Protein AF-A0A942JAD2-F1 (afdb_monomer_lite)

Sequence (99 aa):
MSEYYYDEERAIAYKVSPPEVSVVPGGERLLVYANVKATNFKKEKVRRAFSEEYPLEQYNQESAKEAFLEKILPRVLVGAVKISREEYQQIKERVEAAL

Foldseek 3Di:
DWWWWAQPVQGKIKTKAQWDWDQDPVRQKIKIKIWMWIDHLPDDTDIDMDIDIDGPVVDDPVRVSVVCCVPVVCVVQVRIDTDDPVVSVVSVCVSVVVD

Secondary structure (DSSP, 8-state):
--EEEEETTTTEEEEEPPPEEEEPTTSSEEEEEEEEEEEETTEEEEEEEEEEEEETTT--HHHHHHHHHHHTHHHHSTTPEEE-HHHHHHHHHHHHTT-

pLDDT: mean 85.27, std 9.96, range [52.44, 95.19]

Structure (mmCIF, N/CA/C/O backbone):
data_AF-A0A942JAD2-F1
#
_entry.id   AF-A0A942JAD2-F1
#
loop_
_atom_site.group_PDB
_atom_site.id
_atom_site.type_symbol
_atom_site.label_atom_id
_atom_site.label_alt_id
_atom_site.label_comp_id
_atom_site.label_asym_id
_atom_site.label_entity_id
_atom_site.label_seq_id
_atom_site.pdbx_PDB_ins_code
_atom_site.Cartn_x
_atom_site.Cartn_y
_atom_site.Cartn_z
_atom_site.occupancy
_atom_site.B_iso_or_equiv
_atom_site.auth_seq_id
_atom_site.auth_comp_id
_atom_site.auth_asym_id
_atom_site.auth_atom_id
_atom_site.pdbx_PDB_model_num
ATOM 1 N N . MET A 1 1 ? 6.990 8.662 3.982 1.00 79.12 1 MET A N 1
ATOM 2 C CA . MET A 1 1 ? 6.311 8.109 5.183 1.00 79.12 1 MET A CA 1
ATOM 3 C C . MET A 1 1 ? 5.143 7.244 4.720 1.00 79.12 1 MET A C 1
ATOM 5 O O . MET A 1 1 ? 4.736 7.414 3.582 1.00 79.12 1 MET A O 1
ATOM 9 N N . SER A 1 2 ? 4.644 6.308 5.537 1.00 86.56 2 SER A N 1
ATOM 10 C CA . SER A 1 2 ? 3.437 5.539 5.182 1.00 86.56 2 SER A CA 1
ATOM 11 C C . SER A 1 2 ? 2.197 6.429 5.134 1.00 86.56 2 SER A C 1
ATOM 13 O O . SER A 1 2 ? 2.085 7.359 5.932 1.00 86.56 2 SER A O 1
ATOM 15 N N . GLU A 1 3 ? 1.260 6.075 4.264 1.00 90.75 3 GLU A N 1
ATOM 16 C CA . GLU A 1 3 ? -0.066 6.682 4.172 1.00 90.75 3 GLU A CA 1
ATOM 17 C C . GLU A 1 3 ? -1.122 5.772 4.814 1.00 90.75 3 GLU A C 1
ATOM 19 O O . GLU A 1 3 ? -0.928 4.556 4.932 1.00 90.75 3 GLU A O 1
ATOM 24 N N . TYR A 1 4 ? -2.222 6.367 5.271 1.00 91.50 4 TYR A N 1
ATOM 25 C CA . TYR A 1 4 ? -3.274 5.677 6.014 1.00 91.50 4 TYR A CA 1
ATOM 26 C C . TYR A 1 4 ? -4.633 5.986 5.401 1.00 91.50 4 TYR A C 1
ATOM 28 O O . TYR A 1 4 ? -4.900 7.126 5.018 1.00 91.50 4 TYR A O 1
ATOM 36 N N . TYR A 1 5 ? -5.478 4.963 5.311 1.00 91.75 5 TYR A N 1
ATOM 37 C CA . TYR A 1 5 ? -6.803 5.073 4.710 1.00 91.75 5 TYR A CA 1
ATOM 38 C C . TYR A 1 5 ? -7.825 4.257 5.487 1.00 91.75 5 TYR A C 1
ATOM 40 O O . TYR A 1 5 ? -7.474 3.259 6.119 1.00 91.75 5 TYR A O 1
ATOM 48 N N . TYR A 1 6 ? -9.086 4.658 5.406 1.00 89.94 6 TYR A N 1
ATOM 49 C CA . TYR A 1 6 ? -10.195 3.973 6.048 1.00 89.94 6 TYR A CA 1
ATOM 50 C C . TYR A 1 6 ? -11.392 3.852 5.105 1.00 89.94 6 TYR A C 1
ATOM 52 O O . TYR A 1 6 ? -11.845 4.837 4.538 1.00 89.94 6 TYR A O 1
ATOM 60 N N . ASP A 1 7 ? -11.869 2.625 4.924 1.00 89.00 7 ASP A N 1
ATOM 61 C CA . ASP A 1 7 ? -13.093 2.277 4.203 1.00 89.00 7 ASP A CA 1
ATOM 62 C C . ASP A 1 7 ? -14.185 2.009 5.243 1.00 89.00 7 ASP A C 1
ATOM 64 O O . ASP A 1 7 ? -14.130 1.007 5.967 1.00 89.00 7 ASP A O 1
ATOM 68 N N . GLU A 1 8 ? -15.130 2.944 5.357 1.00 82.94 8 GLU A N 1
ATOM 69 C CA . GLU A 1 8 ? -16.212 2.881 6.341 1.00 82.94 8 GLU A CA 1
ATOM 70 C C . GLU A 1 8 ? -17.228 1.786 6.001 1.00 82.94 8 GLU A C 1
ATOM 72 O O . GLU A 1 8 ? -17.647 1.047 6.892 1.00 82.94 8 GLU A O 1
ATOM 77 N N . GLU A 1 9 ? -17.564 1.617 4.718 1.00 83.56 9 GLU A N 1
ATOM 78 C CA . GLU A 1 9 ? -18.566 0.644 4.266 1.00 83.56 9 GLU A CA 1
ATOM 79 C C . GLU A 1 9 ? -18.151 -0.790 4.602 1.00 83.56 9 GLU A C 1
ATOM 81 O O . GLU A 1 9 ? -18.962 -1.612 5.034 1.00 83.56 9 GLU A O 1
ATOM 86 N N . ARG A 1 10 ? -16.865 -1.103 4.413 1.00 79.31 10 ARG A N 1
ATOM 87 C CA . ARG A 1 10 ? -16.318 -2.437 4.690 1.00 79.31 10 ARG A CA 1
ATOM 88 C C . ARG A 1 10 ? -15.745 -2.573 6.091 1.00 79.31 10 ARG A C 1
ATOM 90 O O . ARG A 1 10 ? -15.340 -3.683 6.454 1.00 79.31 10 ARG A O 1
ATOM 97 N N . ALA A 1 11 ? -15.681 -1.469 6.837 1.00 82.69 11 ALA A N 1
ATOM 98 C CA . ALA A 1 11 ? -14.925 -1.337 8.070 1.00 82.69 11 ALA A CA 1
ATOM 99 C C . ALA A 1 11 ? -13.517 -1.939 7.887 1.00 82.69 11 ALA A C 1
ATOM 101 O O . ALA A 1 11 ? -13.204 -3.020 8.397 1.00 82.69 11 ALA A O 1
ATOM 102 N N . ILE A 1 12 ? -12.674 -1.288 7.075 1.00 85.00 12 ILE A N 1
ATOM 103 C CA . ILE A 1 12 ? -11.281 -1.704 6.839 1.00 85.00 12 ILE A CA 1
ATOM 104 C C . ILE A 1 12 ? -10.345 -0.505 6.940 1.00 85.00 12 ILE A C 1
ATOM 106 O O . ILE A 1 12 ? -10.477 0.465 6.201 1.00 85.00 12 ILE A O 1
ATOM 110 N N . ALA A 1 13 ? -9.342 -0.602 7.813 1.00 88.06 13 ALA A N 1
ATOM 111 C CA . ALA A 1 13 ? -8.245 0.358 7.882 1.00 88.06 13 ALA A CA 1
ATOM 112 C C . ALA A 1 13 ? -7.020 -0.162 7.116 1.00 88.06 13 ALA A C 1
ATOM 114 O O . ALA A 1 13 ? -6.575 -1.297 7.323 1.00 88.06 13 ALA A O 1
ATOM 115 N N . TYR A 1 14 ? -6.439 0.685 6.270 1.00 88.25 14 TYR A N 1
ATOM 116 C CA . TYR A 1 14 ? -5.259 0.394 5.463 1.00 88.25 14 TYR A CA 1
ATOM 117 C C . TYR A 1 14 ? -4.068 1.236 5.923 1.00 88.25 14 TYR A C 1
ATOM 119 O O . TYR A 1 14 ? -4.178 2.442 6.133 1.00 88.25 14 TYR A O 1
ATOM 127 N N . LYS A 1 15 ? -2.900 0.601 6.017 1.00 91.38 15 LYS A N 1
ATOM 128 C CA . LYS A 1 15 ? -1.593 1.256 6.105 1.00 91.38 15 LYS A CA 1
ATOM 129 C C . LYS A 1 15 ? -0.796 0.908 4.855 1.00 91.38 15 LYS A C 1
ATOM 131 O O . LYS A 1 15 ? -0.458 -0.260 4.655 1.00 91.38 15 LYS A O 1
ATOM 136 N N . VAL A 1 16 ? -0.473 1.915 4.057 1.00 90.69 16 VAL A N 1
ATOM 137 C CA . VAL A 1 16 ? 0.241 1.792 2.784 1.00 90.69 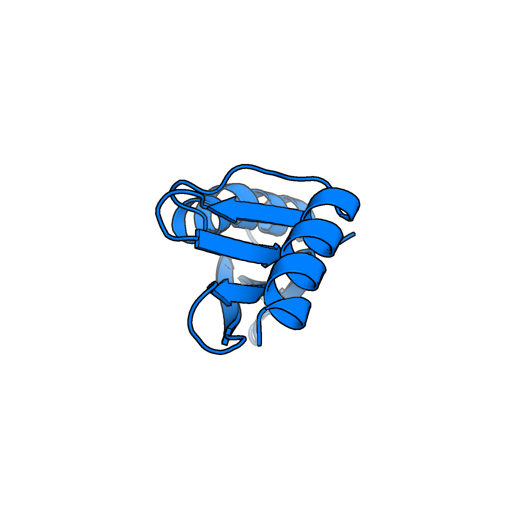16 VAL A CA 1
ATOM 138 C C . VAL A 1 16 ? 1.672 2.279 2.981 1.00 90.69 16 VAL A C 1
ATOM 140 O O . VAL A 1 16 ? 1.914 3.405 3.414 1.00 90.69 16 VAL A O 1
ATOM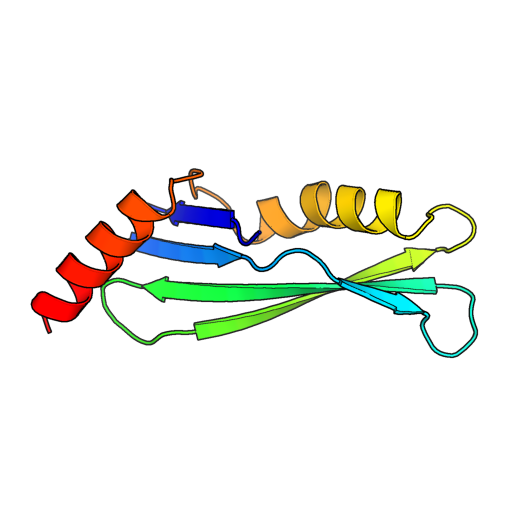 143 N N . SER A 1 17 ? 2.647 1.413 2.730 1.00 91.75 17 SER A N 1
ATOM 144 C CA . SER A 1 17 ? 4.057 1.798 2.712 1.00 91.75 17 SER A CA 1
ATOM 145 C C . SER A 1 17 ? 4.383 2.619 1.463 1.00 91.75 17 SER A C 1
ATOM 147 O O . SER A 1 17 ? 3.748 2.409 0.431 1.00 91.75 17 SER A O 1
ATOM 149 N N . PRO A 1 18 ? 5.383 3.519 1.532 1.00 90.94 18 PRO A N 1
ATOM 150 C CA . PRO A 1 18 ? 5.851 4.218 0.341 1.00 90.94 18 PRO A CA 1
ATOM 151 C C . PRO A 1 18 ? 6.289 3.209 -0.737 1.00 90.94 18 PRO A C 1
ATOM 153 O O . PRO A 1 18 ? 6.851 2.169 -0.379 1.00 90.94 18 PRO A O 1
ATOM 156 N N . PRO A 1 19 ? 6.035 3.495 -2.025 1.00 92.56 19 PRO A N 1
ATOM 157 C CA . PRO A 1 19 ? 6.419 2.612 -3.114 1.00 92.56 19 PRO A CA 1
ATOM 158 C C . PRO A 1 19 ? 7.941 2.559 -3.269 1.00 92.56 19 PRO A C 1
ATOM 160 O O . PRO A 1 19 ? 8.648 3.571 -3.207 1.00 92.56 19 PRO A O 1
ATOM 163 N N . GLU A 1 20 ? 8.435 1.353 -3.498 1.00 94.00 20 GLU A N 1
ATOM 164 C CA . GLU A 1 20 ? 9.832 1.025 -3.745 1.00 94.00 20 GLU A CA 1
ATOM 165 C C . GLU A 1 20 ? 10.009 0.630 -5.210 1.00 94.00 20 GLU A C 1
ATOM 167 O O . GLU A 1 20 ? 9.059 0.189 -5.856 1.00 94.00 20 GLU A O 1
ATOM 172 N N . VAL A 1 21 ? 11.216 0.820 -5.744 1.00 94.38 21 VAL A N 1
ATOM 173 C CA . VAL A 1 21 ? 11.528 0.538 -7.149 1.00 94.38 21 VAL A CA 1
ATOM 174 C C . VAL A 1 21 ? 12.771 -0.323 -7.225 1.00 94.38 21 VAL A C 1
ATOM 176 O O . VAL A 1 21 ? 13.771 -0.028 -6.572 1.00 94.38 21 VAL A O 1
ATOM 179 N N . SER A 1 22 ? 12.721 -1.351 -8.059 1.00 93.25 22 SER A N 1
ATOM 180 C CA . SER A 1 22 ? 13.869 -2.165 -8.434 1.00 93.25 22 SER A CA 1
ATOM 181 C C . SER A 1 22 ? 13.952 -2.297 -9.951 1.00 93.25 22 SER A C 1
ATOM 183 O O . SER A 1 22 ? 12.953 -2.225 -10.661 1.00 93.25 22 SER A O 1
ATOM 185 N N . VAL A 1 23 ? 15.167 -2.459 -10.470 1.00 91.25 23 VAL A N 1
ATOM 186 C CA . VAL A 1 23 ? 15.375 -2.741 -11.894 1.00 91.25 23 VAL A CA 1
ATOM 187 C C . VAL A 1 23 ? 15.157 -4.233 -12.120 1.00 91.25 23 VAL A C 1
ATOM 189 O O . VAL A 1 23 ? 15.718 -5.061 -11.398 1.00 91.25 23 VAL A O 1
ATOM 192 N N . VAL A 1 24 ? 14.339 -4.579 -13.110 1.00 90.94 24 VAL A N 1
ATOM 193 C CA . VAL A 1 24 ? 14.085 -5.975 -13.485 1.00 90.94 24 VAL A CA 1
ATOM 194 C C . VAL A 1 24 ? 15.334 -6.550 -14.168 1.00 90.94 24 VAL A C 1
ATOM 196 O O . VAL A 1 24 ? 15.979 -5.836 -14.944 1.00 90.94 24 VAL A O 1
ATOM 199 N N . PRO A 1 25 ? 15.703 -7.824 -13.921 1.00 83.06 25 PRO A N 1
ATOM 200 C CA . PRO A 1 25 ? 16.797 -8.473 -14.639 1.00 83.06 25 PRO A CA 1
ATOM 201 C C . PRO A 1 25 ? 16.615 -8.346 -16.158 1.00 83.06 25 PRO A C 1
ATOM 203 O O . PRO A 1 25 ? 15.563 -8.692 -16.685 1.00 83.06 25 PRO A O 1
ATOM 206 N N . GLY A 1 26 ? 17.626 -7.819 -16.849 1.00 82.88 26 GLY A N 1
ATOM 207 C CA . GLY A 1 26 ? 17.534 -7.423 -18.261 1.00 82.88 26 GLY A CA 1
ATOM 208 C C . GLY A 1 26 ? 17.586 -5.908 -18.473 1.00 82.88 26 GLY A C 1
ATOM 209 O O . GLY A 1 26 ? 17.975 -5.468 -19.543 1.00 82.88 26 GLY A O 1
ATOM 210 N N . GLY A 1 27 ? 17.305 -5.104 -17.441 1.00 79.56 27 GLY A N 1
ATOM 211 C CA . GLY A 1 27 ? 17.601 -3.667 -17.448 1.00 79.56 27 GLY A CA 1
ATOM 212 C C . GLY A 1 27 ? 16.689 -2.812 -18.327 1.00 79.56 27 GLY A C 1
ATOM 213 O O . GLY A 1 27 ? 17.018 -1.657 -18.564 1.00 79.56 27 GLY A O 1
ATOM 214 N N . GLU A 1 28 ? 15.559 -3.350 -18.791 1.00 89.19 28 GLU A N 1
ATOM 215 C CA . GLU A 1 28 ? 14.608 -2.644 -19.670 1.00 89.19 28 GLU A CA 1
ATOM 216 C C . GLU A 1 28 ? 13.347 -2.159 -18.931 1.00 89.19 28 GLU A C 1
ATOM 218 O O . GLU A 1 28 ? 12.553 -1.382 -19.466 1.00 89.19 28 GLU A O 1
ATOM 223 N N . ARG A 1 29 ? 13.140 -2.606 -17.684 1.00 92.88 29 ARG A N 1
ATOM 224 C CA . ARG A 1 29 ? 11.937 -2.309 -16.894 1.00 92.88 29 ARG A CA 1
ATOM 225 C C . ARG A 1 29 ? 12.247 -1.986 -15.439 1.00 92.88 29 ARG A C 1
ATOM 227 O O . ARG A 1 29 ? 13.210 -2.488 -14.855 1.00 92.88 29 ARG A O 1
ATOM 234 N N . LEU A 1 30 ? 11.372 -1.179 -14.853 1.00 93.38 30 LEU A N 1
ATOM 235 C CA . LEU A 1 30 ? 11.300 -0.880 -13.430 1.00 93.38 30 LEU A CA 1
ATOM 236 C C . LEU A 1 30 ? 10.142 -1.654 -12.808 1.00 93.38 30 LEU A C 1
ATOM 238 O O . LEU A 1 30 ? 8.998 -1.474 -13.212 1.00 93.38 30 LEU A O 1
ATOM 242 N N . LEU A 1 31 ? 10.424 -2.468 -11.799 1.00 94.31 31 LEU A N 1
ATOM 243 C CA . LEU A 1 31 ? 9.411 -3.049 -10.933 1.00 94.31 31 LEU A CA 1
ATOM 244 C C . LEU A 1 31 ? 9.145 -2.075 -9.791 1.00 94.31 31 LEU A C 1
ATOM 246 O O . LEU A 1 31 ? 10.037 -1.792 -8.992 1.00 94.31 31 LEU A O 1
ATOM 250 N N . VAL A 1 32 ? 7.916 -1.581 -9.696 1.00 95.19 32 VAL A N 1
ATOM 251 C CA . VAL A 1 32 ? 7.472 -0.752 -8.575 1.00 95.19 32 VAL A CA 1
ATOM 252 C C . VAL A 1 32 ? 6.594 -1.601 -7.682 1.00 95.19 32 VAL A C 1
ATOM 254 O O . VAL A 1 32 ? 5.691 -2.270 -8.178 1.00 95.19 32 VAL A O 1
ATOM 257 N N . TYR A 1 33 ? 6.837 -1.588 -6.375 1.00 92.94 33 TYR A N 1
ATOM 258 C CA . TYR A 1 33 ? 6.018 -2.332 -5.427 1.00 92.94 33 TYR A CA 1
ATOM 259 C C . TYR A 1 33 ? 5.747 -1.554 -4.143 1.00 92.94 33 TYR A C 1
ATOM 261 O O . TYR A 1 33 ? 6.550 -0.741 -3.693 1.00 92.94 33 TYR A O 1
ATOM 269 N N . ALA A 1 34 ? 4.607 -1.832 -3.515 1.00 91.94 34 ALA A N 1
ATOM 270 C CA . ALA A 1 34 ? 4.245 -1.276 -2.219 1.00 91.94 34 ALA A CA 1
ATOM 271 C C . ALA A 1 34 ? 3.640 -2.351 -1.315 1.00 91.94 34 ALA A C 1
ATOM 273 O O . ALA A 1 34 ? 2.873 -3.215 -1.746 1.00 91.94 34 ALA A O 1
ATOM 274 N N . ASN A 1 35 ? 3.971 -2.273 -0.027 1.00 91.00 35 ASN A N 1
ATOM 275 C CA . ASN A 1 35 ? 3.365 -3.105 1.004 1.00 91.00 35 ASN A CA 1
ATOM 276 C C . ASN A 1 35 ? 2.109 -2.422 1.548 1.00 91.00 35 ASN A C 1
ATOM 278 O O . ASN A 1 35 ? 2.155 -1.256 1.935 1.00 91.00 35 ASN A O 1
ATOM 282 N N . VAL A 1 36 ? 1.022 -3.173 1.679 1.00 88.38 36 VAL A N 1
ATOM 283 C CA . VAL A 1 36 ? -0.209 -2.712 2.321 1.00 88.38 36 VAL A CA 1
ATOM 284 C C . VAL A 1 36 ? -0.578 -3.663 3.443 1.00 88.38 36 VAL A C 1
ATOM 286 O O . VAL A 1 36 ? -0.586 -4.885 3.285 1.00 88.38 36 VAL A O 1
ATOM 289 N N . LYS A 1 37 ? -0.900 -3.089 4.597 1.00 87.44 37 LYS A N 1
ATOM 290 C CA . LYS A 1 37 ? -1.508 -3.799 5.715 1.00 87.44 37 LYS A CA 1
ATOM 291 C C . LYS A 1 37 ? -2.964 -3.372 5.817 1.00 87.44 37 LYS A C 1
ATOM 293 O O . LYS A 1 37 ? -3.225 -2.202 6.069 1.00 87.44 37 LYS A O 1
ATOM 298 N N . ALA A 1 38 ? -3.878 -4.316 5.641 1.00 83.31 38 ALA A N 1
ATOM 299 C CA . ALA A 1 38 ? -5.308 -4.118 5.828 1.00 83.31 38 ALA A CA 1
ATOM 300 C C . ALA A 1 38 ? -5.748 -4.776 7.141 1.00 83.31 38 ALA A C 1
ATOM 302 O O . ALA A 1 38 ? -5.327 -5.890 7.460 1.00 83.31 38 ALA A O 1
ATOM 303 N N . THR A 1 39 ? -6.578 -4.082 7.912 1.00 76.56 39 THR A N 1
ATOM 304 C CA . THR A 1 39 ? -7.174 -4.596 9.151 1.00 76.56 39 THR A CA 1
ATOM 305 C C . THR A 1 39 ? -8.686 -4.430 9.047 1.00 76.56 39 THR A C 1
ATOM 307 O O . THR A 1 39 ? -9.157 -3.299 8.963 1.00 76.56 39 THR A O 1
ATOM 310 N N . ASN A 1 40 ? -9.434 -5.540 9.007 1.00 70.75 40 ASN A N 1
ATOM 311 C CA . ASN A 1 40 ? -10.899 -5.535 9.045 1.00 70.75 40 ASN A CA 1
ATOM 312 C C . ASN A 1 40 ? -11.377 -5.692 10.496 1.00 70.75 40 ASN A C 1
ATOM 314 O O . ASN A 1 40 ? -10.784 -6.435 11.279 1.00 70.75 40 ASN A O 1
ATOM 318 N N . PHE A 1 41 ? -12.468 -5.017 10.841 1.00 63.03 41 PHE A N 1
ATOM 319 C CA . PHE A 1 41 ? -13.018 -4.906 12.190 1.00 63.03 41 PHE A CA 1
ATOM 320 C C . PHE A 1 41 ? -13.624 -6.224 12.715 1.00 63.03 41 PHE A C 1
ATOM 322 O O . PHE A 1 41 ? -14.019 -6.286 13.876 1.00 63.03 41 PHE A O 1
ATOM 329 N N . LYS A 1 42 ? -13.683 -7.295 11.902 1.00 53.41 42 LYS A N 1
ATOM 330 C CA . LYS A 1 42 ? -14.155 -8.627 12.328 1.00 53.41 42 LYS A CA 1
ATOM 331 C C . LYS A 1 42 ? -13.174 -9.795 12.166 1.00 53.41 42 LYS A C 1
ATOM 333 O O . LYS A 1 42 ? -13.507 -10.861 12.674 1.00 53.41 42 LYS A O 1
ATOM 338 N N . LYS A 1 43 ? -12.020 -9.670 11.489 1.00 53.28 43 LYS A N 1
ATOM 339 C CA . LYS A 1 43 ? -11.026 -10.767 11.351 1.00 53.28 43 LYS A CA 1
ATOM 340 C C . LYS A 1 43 ? -9.730 -10.320 10.659 1.00 53.28 43 LYS A C 1
ATOM 342 O O . LYS A 1 43 ? -9.781 -9.628 9.651 1.00 53.28 43 LYS A O 1
ATOM 347 N N . GLU A 1 44 ? -8.619 -10.811 11.214 1.00 60.03 44 GLU A N 1
ATOM 348 C CA . GLU A 1 44 ? -7.246 -10.965 10.696 1.00 60.03 44 GLU A CA 1
ATOM 349 C C . GLU A 1 44 ? -6.551 -9.781 9.982 1.00 60.03 44 GLU A C 1
ATOM 351 O O . GLU A 1 44 ? -7.061 -9.129 9.074 1.00 60.03 44 GLU A O 1
ATOM 356 N N . LYS A 1 45 ? -5.297 -9.526 10.380 1.00 71.00 45 LYS A N 1
ATOM 357 C CA . LYS A 1 45 ? -4.417 -8.538 9.741 1.00 71.00 45 LYS A CA 1
ATOM 358 C C . LYS A 1 45 ? -3.845 -9.139 8.456 1.00 71.00 45 LYS A C 1
ATOM 360 O O . LYS A 1 45 ? -2.904 -9.925 8.515 1.00 71.00 45 LYS A O 1
ATOM 365 N N . VAL A 1 46 ? -4.357 -8.720 7.302 1.00 76.94 46 VAL A N 1
ATOM 366 C CA . VAL A 1 46 ? -3.865 -9.180 5.997 1.00 76.94 46 VAL A CA 1
ATOM 367 C C . VAL A 1 46 ? -2.747 -8.256 5.513 1.00 76.94 46 VAL A C 1
ATOM 369 O O . VAL A 1 46 ? -2.920 -7.038 5.421 1.00 76.94 46 VAL A O 1
ATOM 372 N N . ARG A 1 47 ? -1.588 -8.832 5.175 1.00 83.75 47 ARG A N 1
ATOM 373 C CA . ARG A 1 47 ? -0.492 -8.130 4.491 1.00 83.75 47 ARG A CA 1
ATOM 374 C C . ARG A 1 47 ? -0.490 -8.524 3.020 1.00 83.75 47 ARG A C 1
ATOM 376 O O . ARG A 1 47 ? -0.483 -9.708 2.703 1.00 83.75 47 ARG A O 1
ATOM 383 N N . ARG A 1 48 ? -0.476 -7.534 2.132 1.00 85.00 48 ARG A N 1
ATOM 384 C CA . ARG A 1 48 ? -0.342 -7.726 0.684 1.00 85.00 48 ARG A CA 1
ATOM 385 C C . ARG A 1 48 ? 0.810 -6.881 0.158 1.00 85.00 48 ARG A C 1
ATOM 387 O O . ARG A 1 48 ? 1.106 -5.824 0.714 1.00 85.00 48 ARG A O 1
ATOM 394 N N . ALA A 1 49 ? 1.449 -7.357 -0.899 1.00 88.44 49 ALA A N 1
ATOM 395 C CA . ALA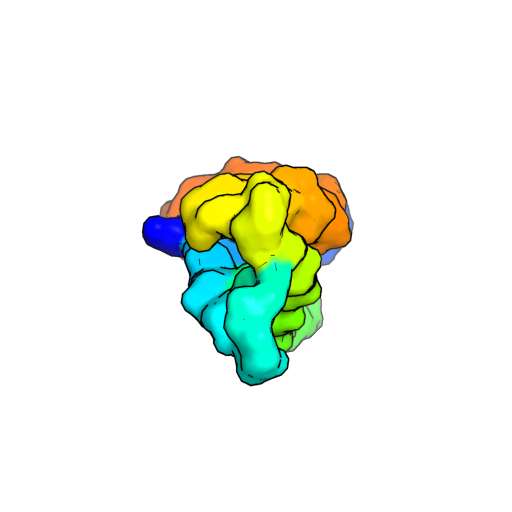 A 1 49 ? 2.350 -6.566 -1.719 1.00 88.44 49 ALA A CA 1
ATOM 396 C C . ALA A 1 49 ? 1.699 -6.422 -3.093 1.00 88.44 49 ALA A C 1
ATOM 398 O O . ALA A 1 49 ? 1.210 -7.408 -3.644 1.00 88.44 49 ALA A O 1
ATOM 399 N N . PHE A 1 50 ? 1.657 -5.202 -3.610 1.00 89.00 50 PHE A N 1
ATOM 400 C CA . PHE A 1 50 ? 1.191 -4.930 -4.963 1.00 89.00 50 PHE A CA 1
ATOM 401 C C . PHE A 1 50 ? 2.374 -4.446 -5.774 1.00 89.00 50 PHE A C 1
ATOM 403 O O . PHE A 1 50 ? 3.174 -3.669 -5.254 1.00 89.00 50 PHE A O 1
ATOM 410 N N . SER A 1 51 ? 2.478 -4.911 -7.011 1.00 90.75 51 SER A N 1
ATOM 411 C CA . SER A 1 51 ? 3.587 -4.593 -7.895 1.00 90.75 51 SER A CA 1
ATOM 412 C C . SER A 1 51 ? 3.109 -4.385 -9.322 1.00 90.75 51 SER A C 1
ATOM 414 O O . SER A 1 51 ? 2.177 -5.060 -9.750 1.00 90.75 51 SER A O 1
ATOM 416 N N . 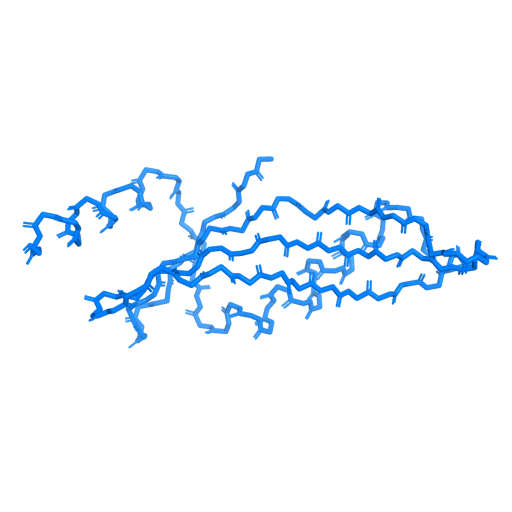GLU A 1 52 ? 3.770 -3.491 -10.043 1.00 94.06 52 GLU A N 1
ATOM 417 C CA . GLU A 1 52 ? 3.537 -3.223 -11.462 1.00 94.06 52 GLU A CA 1
ATOM 418 C C . GLU A 1 52 ? 4.884 -2.912 -12.127 1.00 94.06 52 GLU A C 1
ATOM 420 O O . GLU A 1 52 ? 5.790 -2.366 -11.488 1.00 94.06 52 GLU A O 1
ATOM 425 N N . GLU A 1 53 ? 5.026 -3.277 -13.399 1.00 93.50 53 GLU A N 1
ATOM 426 C CA . GLU A 1 53 ? 6.234 -3.016 -14.179 1.00 93.50 53 GLU A CA 1
ATOM 427 C C . GLU A 1 53 ? 6.047 -1.811 -15.104 1.00 93.50 53 GLU A C 1
ATOM 429 O O . GLU A 1 53 ? 5.011 -1.649 -15.747 1.00 93.50 53 GLU A O 1
ATOM 434 N N . TYR A 1 54 ? 7.088 -0.989 -15.217 1.00 93.12 54 TYR A N 1
ATOM 435 C CA . TYR A 1 54 ? 7.109 0.207 -16.052 1.00 93.12 54 TYR A CA 1
ATOM 436 C C . TYR A 1 54 ? 8.288 0.153 -17.030 1.00 93.12 54 TYR A C 1
ATOM 438 O O . TYR A 1 54 ? 9.403 -0.171 -16.610 1.00 93.12 54 TYR A O 1
ATOM 446 N N . PRO A 1 55 ? 8.087 0.477 -18.321 1.00 93.06 55 PRO A N 1
ATOM 447 C CA . PRO A 1 55 ? 9.179 0.550 -19.291 1.00 93.06 55 PRO A CA 1
ATOM 448 C C . PRO A 1 55 ? 10.174 1.664 -18.939 1.00 93.06 55 PRO A C 1
ATOM 450 O O . PRO A 1 55 ? 9.760 2.808 -18.740 1.00 93.06 55 PRO A O 1
ATOM 453 N N . LEU A 1 56 ? 11.477 1.361 -18.924 1.00 90.06 56 LEU A N 1
ATOM 454 C CA . LEU A 1 56 ? 12.524 2.350 -18.614 1.00 90.06 56 LEU A CA 1
ATOM 455 C C . LEU A 1 56 ? 12.624 3.477 -19.648 1.00 90.06 56 LEU A C 1
ATOM 457 O O . LEU A 1 56 ? 13.001 4.593 -19.307 1.00 90.06 56 LEU A O 1
ATOM 461 N N . GLU A 1 57 ? 12.254 3.205 -20.899 1.00 91.50 57 GLU A N 1
ATOM 462 C CA . GLU A 1 57 ? 12.235 4.211 -21.969 1.00 91.50 57 GLU A CA 1
ATOM 463 C C . GLU A 1 57 ? 11.189 5.311 -21.734 1.00 91.50 57 GLU A C 1
ATOM 465 O O . GLU A 1 57 ? 11.320 6.414 -22.259 1.00 91.50 57 GLU A O 1
ATOM 470 N N . GLN A 1 58 ? 10.144 5.014 -20.955 1.00 91.25 58 GLN A N 1
ATOM 471 C CA . GLN A 1 58 ? 9.027 5.927 -20.693 1.00 91.25 58 GLN A CA 1
ATOM 472 C C . GLN A 1 58 ? 9.044 6.490 -19.270 1.00 91.25 58 GLN A C 1
ATOM 474 O O . GLN A 1 58 ? 8.466 7.548 -19.028 1.00 91.25 58 GLN A O 1
ATOM 479 N N . TYR A 1 59 ? 9.684 5.789 -18.332 1.00 91.12 59 TYR A N 1
ATOM 480 C CA . TYR A 1 59 ? 9.639 6.112 -16.913 1.00 91.12 59 TYR A CA 1
ATOM 481 C C . TYR A 1 59 ? 11.029 6.094 -16.281 1.00 91.12 59 TYR A C 1
ATOM 483 O O . TYR A 1 59 ? 11.792 5.138 -16.407 1.00 91.12 59 TYR A O 1
ATOM 491 N N . ASN A 1 60 ? 11.309 7.130 -15.496 1.00 91.81 60 ASN A N 1
ATOM 492 C CA . ASN A 1 60 ? 12.360 7.098 -14.483 1.00 91.81 60 ASN A CA 1
ATOM 493 C C . ASN A 1 60 ? 11.800 6.561 -13.147 1.00 91.81 60 ASN A C 1
ATOM 495 O O . ASN A 1 60 ? 10.596 6.346 -13.004 1.00 91.81 60 ASN A O 1
ATOM 499 N N . GLN A 1 61 ? 12.658 6.356 -12.142 1.00 90.88 61 GLN A N 1
ATOM 500 C CA . GLN A 1 61 ? 12.226 5.782 -10.859 1.00 90.88 61 GLN A CA 1
ATOM 501 C C . GLN A 1 61 ? 11.146 6.604 -10.140 1.00 90.88 61 GLN A C 1
ATOM 503 O O . GLN A 1 61 ? 10.288 6.022 -9.483 1.00 90.88 61 GLN A O 1
ATOM 508 N N . GLU A 1 62 ? 11.184 7.934 -10.227 1.00 92.94 62 GLU A N 1
ATOM 509 C CA . GLU A 1 62 ? 10.218 8.802 -9.542 1.00 92.94 62 GLU A CA 1
ATOM 510 C C . GLU A 1 62 ? 8.865 8.794 -10.253 1.00 92.94 62 GLU A C 1
ATOM 512 O O . GLU A 1 62 ? 7.857 8.442 -9.644 1.00 92.94 62 GLU A O 1
ATOM 517 N N . SER A 1 63 ? 8.856 9.041 -11.562 1.00 94.00 63 SER A N 1
ATOM 518 C CA . SER A 1 63 ? 7.643 8.980 -12.390 1.00 94.00 63 SER A CA 1
ATOM 519 C C . SER A 1 63 ? 6.981 7.595 -12.380 1.00 94.00 63 SER A C 1
ATOM 521 O O . SER A 1 63 ? 5.756 7.499 -12.420 1.00 94.00 63 SER A O 1
ATOM 523 N N . ALA A 1 64 ? 7.754 6.507 -12.263 1.00 93.69 64 ALA A N 1
ATOM 524 C CA . ALA A 1 64 ? 7.208 5.159 -12.096 1.00 93.69 64 ALA A CA 1
ATOM 525 C C . ALA A 1 64 ? 6.472 4.999 -10.753 1.00 93.69 64 ALA A C 1
ATOM 527 O O . ALA A 1 64 ? 5.399 4.397 -10.703 1.00 93.69 64 ALA A O 1
ATOM 528 N N . LYS A 1 65 ? 7.009 5.567 -9.661 1.00 93.75 65 LYS A N 1
ATOM 529 C CA . LYS A 1 65 ? 6.336 5.582 -8.349 1.00 93.75 65 LYS A CA 1
ATOM 530 C C . LYS A 1 65 ? 5.048 6.392 -8.391 1.00 93.75 65 LYS A C 1
ATOM 532 O O . LYS A 1 65 ? 4.045 5.937 -7.849 1.00 93.75 65 LYS A O 1
ATOM 537 N N . GLU A 1 66 ? 5.062 7.558 -9.028 1.00 93.25 66 GLU A N 1
ATOM 538 C CA . GLU A 1 66 ? 3.865 8.394 -9.181 1.00 93.25 66 GLU A CA 1
ATOM 539 C C . GLU A 1 66 ? 2.788 7.658 -9.980 1.00 93.25 66 GLU A C 1
ATOM 541 O O . GLU A 1 66 ? 1.681 7.457 -9.483 1.00 93.25 66 GLU A O 1
ATOM 546 N N . ALA A 1 67 ? 3.144 7.115 -11.146 1.00 93.62 67 ALA A N 1
ATOM 547 C CA . ALA A 1 67 ? 2.218 6.344 -11.968 1.00 93.62 67 ALA A CA 1
ATOM 548 C C . ALA A 1 67 ? 1.689 5.087 -11.252 1.00 93.62 67 ALA A C 1
ATOM 550 O O . ALA A 1 67 ? 0.563 4.651 -11.506 1.00 93.62 67 ALA A O 1
ATOM 551 N N . PHE A 1 68 ? 2.476 4.486 -10.357 1.00 92.75 68 PHE A N 1
ATOM 552 C CA . PHE A 1 68 ? 2.032 3.391 -9.495 1.00 92.75 68 PHE A CA 1
ATOM 553 C C . PHE A 1 68 ? 0.990 3.850 -8.480 1.00 92.75 68 PHE A C 1
ATOM 555 O O . PHE A 1 68 ? -0.050 3.204 -8.329 1.00 92.75 68 PHE A O 1
ATOM 562 N N . LEU A 1 69 ? 1.226 4.981 -7.817 1.00 90.50 69 LEU A N 1
ATOM 563 C CA . LEU A 1 69 ? 0.274 5.558 -6.872 1.00 90.50 69 LEU A CA 1
ATOM 564 C C . LEU A 1 69 ? -1.019 6.002 -7.561 1.00 90.50 69 LEU A C 1
ATOM 566 O O . LEU A 1 69 ? -2.084 5.832 -6.987 1.00 90.50 69 LEU A O 1
ATOM 570 N N . GLU A 1 70 ? -0.968 6.490 -8.797 1.00 90.56 70 GLU A N 1
ATOM 571 C CA . GLU A 1 70 ? -2.170 6.903 -9.531 1.00 90.56 70 GLU A CA 1
ATOM 572 C C . GLU A 1 70 ? -2.977 5.725 -10.095 1.00 90.56 70 GLU A C 1
ATOM 574 O O . GLU A 1 70 ? -4.198 5.810 -10.211 1.00 90.56 70 GLU A O 1
ATOM 579 N N . LYS A 1 71 ? -2.326 4.607 -10.446 1.00 89.38 71 LYS A N 1
ATOM 580 C CA . LYS A 1 71 ? -2.994 3.465 -11.100 1.00 89.38 71 LYS A CA 1
ATOM 581 C C . LYS A 1 71 ? -3.358 2.340 -10.138 1.00 89.38 71 LYS A C 1
ATOM 583 O O . LYS A 1 71 ? -4.448 1.778 -10.235 1.00 89.38 71 LYS A O 1
ATOM 588 N N . ILE A 1 72 ? -2.453 1.965 -9.235 1.00 87.75 72 ILE A N 1
ATOM 589 C CA . ILE A 1 72 ? -2.614 0.784 -8.374 1.00 87.75 72 ILE A CA 1
ATOM 590 C C . ILE A 1 72 ? -3.335 1.146 -7.083 1.00 87.75 72 ILE A C 1
ATOM 592 O O . ILE A 1 72 ? -4.253 0.432 -6.674 1.00 87.75 72 ILE A O 1
ATOM 596 N N . LEU A 1 73 ? -2.975 2.269 -6.460 1.00 84.88 73 LEU A N 1
ATOM 597 C CA . LEU A 1 73 ? -3.544 2.658 -5.173 1.00 84.88 73 LEU A CA 1
ATOM 598 C C . LEU A 1 73 ? -5.078 2.822 -5.215 1.00 84.88 73 LEU A C 1
ATOM 600 O O . LEU A 1 73 ? -5.735 2.235 -4.351 1.00 84.88 73 LEU A O 1
ATOM 604 N N . PRO A 1 74 ? -5.691 3.483 -6.222 1.00 86.62 74 PRO A N 1
ATOM 605 C CA . PRO A 1 74 ? -7.147 3.629 -6.278 1.00 86.62 74 PRO A CA 1
ATOM 606 C C . PRO A 1 74 ? -7.874 2.300 -6.485 1.00 86.62 74 PRO A C 1
ATOM 608 O O . PRO A 1 74 ? -8.994 2.135 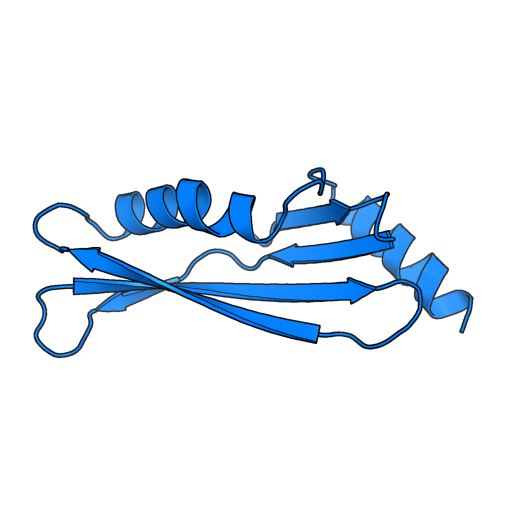-6.016 1.00 86.62 74 PRO A O 1
ATOM 611 N N . ARG A 1 75 ? -7.235 1.324 -7.147 1.00 84.69 75 ARG A N 1
ATOM 612 C CA . ARG A 1 75 ? -7.795 -0.026 -7.347 1.00 84.69 75 ARG A CA 1
ATOM 613 C C . ARG A 1 75 ? -7.822 -0.833 -6.050 1.00 84.69 75 ARG A C 1
ATOM 615 O O . ARG A 1 75 ? -8.684 -1.690 -5.883 1.00 84.69 75 ARG A O 1
ATOM 622 N N . VAL A 1 76 ? -6.874 -0.579 -5.149 1.00 78.88 76 VAL A N 1
ATOM 623 C CA . VAL A 1 76 ? -6.786 -1.243 -3.839 1.00 78.88 76 VAL A CA 1
ATOM 624 C C . VAL A 1 76 ? -7.704 -0.571 -2.820 1.00 78.88 76 VAL A C 1
ATOM 626 O O . VAL A 1 76 ? -8.334 -1.254 -2.018 1.00 78.88 76 VAL A O 1
ATOM 629 N N . LEU A 1 77 ? -7.779 0.757 -2.859 1.00 84.38 77 LEU A N 1
ATOM 630 C CA . LEU A 1 77 ? -8.455 1.591 -1.870 1.00 84.38 77 LEU A CA 1
ATOM 631 C C . LEU A 1 77 ? -9.845 2.056 -2.316 1.00 84.38 77 LEU A C 1
ATOM 633 O O . LEU A 1 77 ? -10.296 3.112 -1.887 1.00 84.38 77 LEU A O 1
ATOM 637 N N . VAL A 1 78 ? -10.523 1.310 -3.191 1.00 80.69 78 VAL A N 1
ATOM 638 C CA . VAL A 1 78 ? -11.856 1.686 -3.691 1.00 80.69 78 VAL A CA 1
ATOM 639 C C . VAL A 1 78 ? -12.796 1.948 -2.510 1.00 80.69 78 VAL A C 1
ATOM 641 O O . VAL A 1 78 ? -13.098 1.017 -1.768 1.00 80.69 78 VAL A O 1
ATOM 644 N N . GLY A 1 79 ? -13.239 3.200 -2.356 1.00 79.69 79 GLY A N 1
ATOM 645 C CA . GLY A 1 79 ? -14.124 3.643 -1.269 1.00 79.69 79 GLY A CA 1
ATOM 646 C C . GLY A 1 79 ? -13.420 4.061 0.029 1.00 79.69 79 GLY A C 1
ATOM 647 O O . GLY A 1 79 ? -14.072 4.584 0.927 1.00 79.69 79 GLY A O 1
ATOM 648 N N . ALA A 1 80 ? -12.099 3.890 0.141 1.00 88.38 80 ALA A N 1
ATOM 649 C CA . ALA A 1 80 ? -11.344 4.286 1.324 1.00 88.38 80 ALA A CA 1
ATOM 650 C C . ALA A 1 80 ? -10.935 5.767 1.268 1.00 88.38 80 ALA A C 1
ATOM 652 O O . ALA A 1 80 ? -10.355 6.237 0.287 1.00 88.38 80 ALA A O 1
ATOM 653 N N . VAL A 1 81 ? -11.170 6.493 2.358 1.00 90.69 81 VAL A N 1
ATOM 654 C CA . VAL A 1 81 ? -10.760 7.891 2.523 1.00 90.69 81 VAL A CA 1
ATOM 655 C C . VAL A 1 81 ? -9.406 7.981 3.215 1.00 90.69 81 VAL A C 1
ATOM 657 O O . VAL A 1 81 ? -9.071 7.150 4.059 1.00 90.69 81 VAL A O 1
ATOM 660 N N . LYS A 1 82 ? -8.601 8.982 2.853 1.00 90.94 82 LYS A N 1
ATOM 661 C CA . LYS A 1 82 ? -7.308 9.230 3.502 1.00 90.94 82 LYS A CA 1
ATOM 662 C C . LYS A 1 82 ? -7.538 9.737 4.924 1.00 90.94 82 LYS A C 1
ATOM 664 O O . LYS A 1 82 ? -8.320 10.661 5.117 1.00 90.94 82 LYS A O 1
ATOM 669 N N . ILE A 1 83 ? -6.824 9.162 5.885 1.00 91.69 83 ILE A N 1
ATOM 670 C CA . ILE A 1 83 ? -6.891 9.536 7.302 1.00 91.69 83 ILE A CA 1
ATOM 671 C C . ILE A 1 83 ? -5.496 9.844 7.846 1.00 91.69 83 ILE A C 1
ATOM 673 O O . ILE A 1 83 ? -4.471 9.470 7.265 1.00 91.69 83 ILE A O 1
ATOM 677 N N . SER A 1 84 ? -5.441 10.523 8.985 1.00 91.12 84 SER A N 1
ATOM 678 C CA . SER A 1 84 ? -4.200 10.747 9.717 1.00 91.12 84 SER A CA 1
ATOM 679 C C . SER A 1 84 ? -3.681 9.462 10.375 1.00 91.12 84 SER A C 1
ATOM 681 O O . SER A 1 84 ? -4.383 8.463 10.565 1.00 91.12 84 SER A O 1
ATOM 683 N N . ARG A 1 85 ? -2.406 9.493 10.779 1.00 89.56 85 ARG A N 1
ATOM 684 C CA . ARG A 1 85 ? -1.813 8.416 11.583 1.00 89.56 85 ARG A CA 1
ATOM 685 C C . ARG A 1 85 ? -2.519 8.272 12.934 1.00 89.56 85 ARG A C 1
AT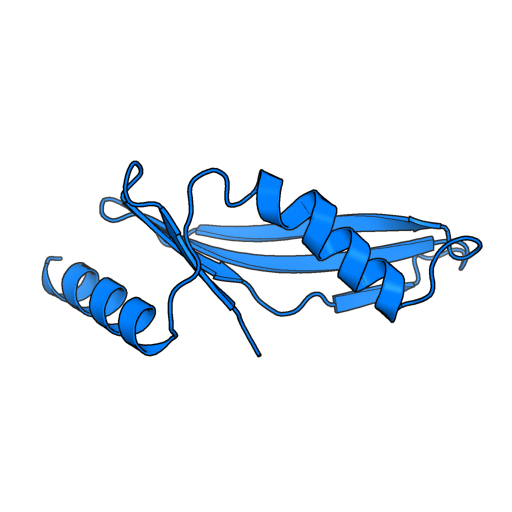OM 687 O O . ARG A 1 85 ? -2.621 7.151 13.427 1.00 89.56 85 ARG A O 1
ATOM 694 N N . GLU A 1 86 ? -2.939 9.381 13.534 1.00 89.62 86 GLU A N 1
ATOM 695 C CA . GLU A 1 86 ? -3.615 9.414 14.835 1.00 89.62 86 GLU A CA 1
ATOM 696 C C . GLU A 1 86 ? -4.986 8.746 14.750 1.00 89.62 86 GLU A C 1
ATOM 698 O O . GLU A 1 86 ? -5.253 7.831 15.525 1.00 89.62 86 GLU A O 1
ATOM 703 N N . GLU A 1 87 ? -5.791 9.094 13.743 1.00 88.19 87 GLU A N 1
ATOM 704 C CA . GLU A 1 87 ? -7.067 8.423 13.461 1.00 88.19 87 GLU A CA 1
ATOM 705 C C . GLU A 1 87 ? -6.870 6.922 13.240 1.00 88.19 87 GLU A C 1
ATOM 707 O O . GLU A 1 87 ? -7.592 6.104 13.809 1.00 88.19 87 GLU A O 1
ATOM 712 N N . TYR A 1 88 ? -5.835 6.533 12.489 1.00 88.62 88 TYR A N 1
ATOM 713 C CA . TYR A 1 88 ? -5.513 5.122 12.291 1.00 88.62 88 TYR A CA 1
ATOM 714 C C . TYR A 1 88 ? -5.193 4.407 13.615 1.00 88.62 88 TYR A C 1
ATOM 716 O O . TYR A 1 88 ? -5.601 3.259 13.798 1.00 88.62 88 TYR A O 1
ATOM 724 N N . GLN A 1 89 ? -4.465 5.050 14.540 1.00 86.25 89 GLN A N 1
ATOM 725 C CA . GLN A 1 89 ? -4.199 4.456 15.857 1.00 86.25 89 GLN A CA 1
ATOM 726 C C . GLN A 1 89 ? -5.467 4.364 16.695 1.00 86.25 89 GLN A C 1
ATOM 728 O O . GLN A 1 89 ? -5.732 3.289 17.213 1.00 86.25 89 GLN A O 1
ATOM 733 N N . GLN A 1 90 ? -6.288 5.412 16.751 1.00 85.50 90 GLN A N 1
ATOM 734 C CA . GLN A 1 90 ? -7.545 5.385 17.501 1.00 85.50 90 GLN A CA 1
ATOM 735 C C . GLN A 1 90 ? -8.483 4.282 16.999 1.00 85.50 90 GLN A C 1
ATOM 737 O O . GLN A 1 90 ? -9.063 3.541 17.790 1.00 85.50 90 GLN A O 1
ATOM 742 N N . ILE A 1 91 ? -8.608 4.132 15.677 1.00 79.56 91 ILE A N 1
ATOM 743 C CA . ILE A 1 91 ? -9.387 3.052 15.061 1.00 79.56 91 ILE A CA 1
ATOM 744 C C . ILE A 1 91 ? -8.806 1.693 15.462 1.00 79.56 91 ILE A C 1
ATOM 746 O O . ILE A 1 91 ? -9.539 0.805 15.893 1.00 79.56 91 ILE A O 1
ATOM 750 N N . LYS A 1 92 ? -7.483 1.536 15.369 1.00 77.94 92 LYS A N 1
ATOM 751 C CA . LYS A 1 92 ? -6.786 0.306 15.754 1.00 77.94 92 LYS A CA 1
ATOM 752 C C . LYS A 1 92 ? -6.973 -0.030 17.238 1.00 77.94 92 LYS A C 1
ATOM 754 O O . LYS A 1 92 ? -7.248 -1.182 17.541 1.00 77.94 92 LYS A O 1
ATOM 759 N N . GLU A 1 93 ? -6.851 0.941 18.136 1.00 79.19 93 GLU A N 1
ATOM 760 C CA . GLU A 1 93 ? -7.009 0.772 19.585 1.00 79.19 93 GLU A CA 1
ATOM 761 C C . GLU A 1 93 ? -8.445 0.417 19.964 1.00 79.19 93 GLU A C 1
ATOM 763 O O . GLU A 1 93 ? -8.654 -0.524 20.722 1.00 79.19 93 GLU A O 1
ATOM 768 N N . ARG A 1 94 ? -9.448 1.099 19.394 1.00 71.62 94 ARG A N 1
ATOM 769 C CA . ARG A 1 94 ? -10.866 0.768 19.620 1.00 71.62 94 ARG A CA 1
ATOM 770 C C . ARG A 1 94 ? -11.200 -0.657 19.183 1.00 71.62 94 ARG A C 1
ATOM 772 O O . ARG A 1 94 ? -12.006 -1.312 19.832 1.00 71.62 94 ARG A O 1
ATOM 779 N N . VAL A 1 95 ? -10.585 -1.131 18.099 1.00 65.12 95 VAL A N 1
ATOM 780 C CA . VAL A 1 95 ? -10.756 -2.504 17.604 1.00 65.12 95 VAL A CA 1
ATOM 781 C C . VAL A 1 95 ? -9.998 -3.513 18.469 1.00 65.12 95 VAL A C 1
ATOM 783 O O . VAL A 1 95 ? -10.556 -4.549 18.810 1.00 65.12 95 VAL A O 1
ATOM 786 N N . GLU A 1 96 ? -8.746 -3.230 18.839 1.00 66.00 96 GLU A N 1
ATOM 787 C CA . GLU A 1 96 ? -7.941 -4.119 19.691 1.00 66.00 96 GLU A CA 1
ATOM 788 C C . GLU A 1 96 ? -8.493 -4.217 21.124 1.00 66.00 96 GLU A C 1
ATOM 790 O O . GLU A 1 96 ? -8.350 -5.267 21.733 1.00 66.00 96 GLU A O 1
ATOM 795 N N . ALA A 1 97 ? -9.155 -3.177 21.644 1.00 62.19 97 ALA A N 1
ATOM 796 C CA . ALA A 1 97 ? -9.781 -3.176 22.971 1.00 62.19 97 ALA A CA 1
ATOM 797 C C . ALA A 1 97 ? -11.163 -3.860 23.026 1.00 62.19 97 ALA A C 1
ATOM 799 O O . ALA A 1 97 ? -11.662 -4.130 24.116 1.00 62.19 97 ALA A O 1
ATOM 800 N N . ALA A 1 98 ? -11.806 -4.093 21.877 1.00 57.56 98 ALA A N 1
ATOM 801 C CA . ALA A 1 98 ? -13.112 -4.755 21.786 1.00 57.56 98 ALA A CA 1
ATOM 802 C C . ALA A 1 98 ? -13.014 -6.286 21.594 1.00 57.56 98 ALA A C 1
ATOM 804 O O . ALA A 1 98 ? -14.049 -6.952 21.514 1.00 57.56 98 ALA A O 1
ATOM 805 N N . LEU A 1 99 ? -11.790 -6.817 21.486 1.00 52.44 99 LEU A N 1
ATOM 806 C CA . LEU A 1 99 ? -11.441 -8.240 21.377 1.00 52.44 99 LEU A CA 1
ATOM 807 C C . LEU A 1 99 ? -10.965 -8.783 22.727 1.00 52.44 99 LEU A C 1
ATOM 809 O O . LEU A 1 99 ? -11.249 -9.973 22.985 1.00 52.44 99 LEU A O 1
#

Radius of gyration: 15.52 Å; chains: 1; bounding box: 36×22×45 Å